Protein AF-A0A9D2NW74-F1 (afdb_monomer_lite)

pLDDT: mean 89.12, std 8.89, range [50.19, 96.62]

Foldseek 3Di:
DPPVVVVVVVVVVVVVVVVVVVCVVLVVQLVVLQVVCCVPQRDLLNVLSVLLSLVLVVPLPPDDDPVRLVVVLVLLLVLLVLLQQLLPDVVSVVVSVVPVVVVLQVPQDDPVCNCRSVSSVCSNVVSNVSDDDPVSSVSSSVSNNVSSVVSSVSSVVD

Structure (mmCIF, N/CA/C/O backbone):
data_AF-A0A9D2NW74-F1
#
_entry.id   AF-A0A9D2NW74-F1
#
loop_
_atom_site.group_PDB
_atom_site.id
_atom_site.type_symbol
_atom_site.label_atom_id
_atom_site.label_alt_id
_atom_site.label_comp_id
_atom_site.label_asym_id
_atom_site.label_entity_id
_atom_site.label_seq_id
_atom_site.pdbx_PDB_ins_code
_atom_site.Cartn_x
_atom_site.Cartn_y
_atom_site.Cartn_z
_atom_site.occupancy
_atom_site.B_iso_or_equiv
_atom_site.auth_seq_id
_atom_site.auth_comp_id
_atom_site.auth_asym_id
_atom_site.auth_atom_id
_atom_site.pdbx_PDB_model_num
ATOM 1 N N . MET A 1 1 ? -7.165 -31.635 44.222 1.00 50.19 1 MET A N 1
ATOM 2 C CA . MET A 1 1 ? -6.310 -30.694 43.453 1.00 50.19 1 MET A CA 1
ATOM 3 C C . MET A 1 1 ? -6.427 -30.870 41.921 1.00 50.19 1 MET A C 1
ATOM 5 O O . MET A 1 1 ? -5.434 -30.763 41.221 1.00 50.19 1 MET A O 1
ATOM 9 N N . LYS A 1 2 ? -7.629 -31.092 41.352 1.00 53.38 2 LYS A N 1
ATOM 10 C CA . LYS A 1 2 ? -7.825 -31.347 39.897 1.00 53.38 2 LYS A CA 1
ATOM 11 C C . LYS A 1 2 ? -8.593 -30.229 39.167 1.00 53.38 2 LYS A C 1
ATOM 13 O O . LYS A 1 2 ? -8.961 -30.372 38.009 1.00 53.38 2 LYS A O 1
ATOM 18 N N . GLN A 1 3 ? -8.839 -29.118 39.861 1.00 54.09 3 GLN A N 1
ATOM 19 C CA . GLN A 1 3 ? -9.737 -28.054 39.414 1.00 54.09 3 GLN A CA 1
ATOM 20 C C . GLN A 1 3 ? -9.018 -27.001 38.548 1.00 54.09 3 GLN A C 1
ATOM 22 O O . GLN A 1 3 ? -9.658 -26.395 37.706 1.00 54.09 3 GLN A O 1
ATOM 27 N N . SER A 1 4 ? -7.690 -26.844 38.632 1.00 60.66 4 SER A N 1
ATOM 28 C CA . SER A 1 4 ? -6.958 -25.808 37.873 1.00 60.66 4 SER A CA 1
ATOM 29 C C . SER A 1 4 ? -6.930 -26.025 36.353 1.00 60.66 4 SER A C 1
ATOM 31 O O . SER A 1 4 ? -6.975 -25.059 35.600 1.00 60.66 4 SER A O 1
ATOM 33 N N . SER A 1 5 ? -6.900 -27.277 35.881 1.00 61.66 5 SER A N 1
ATOM 34 C CA . SER A 1 5 ? -6.740 -27.581 34.450 1.00 61.66 5 SER A CA 1
ATOM 35 C C . SER A 1 5 ? -7.980 -27.243 33.614 1.00 61.66 5 SER A C 1
ATOM 37 O O . SER A 1 5 ? -7.835 -26.810 32.473 1.00 61.66 5 SER A O 1
ATOM 39 N N . PHE A 1 6 ? -9.185 -27.404 34.171 1.00 62.47 6 PHE A N 1
ATOM 40 C CA . PHE A 1 6 ? -10.433 -27.133 33.450 1.00 62.47 6 PHE A CA 1
ATOM 41 C C . PHE A 1 6 ? -10.713 -25.627 33.343 1.00 62.47 6 PHE A C 1
ATOM 43 O O . PHE A 1 6 ? -11.080 -25.150 32.274 1.00 62.47 6 PHE A O 1
ATOM 50 N N . TYR A 1 7 ? -10.441 -24.864 34.410 1.00 68.19 7 TYR A N 1
ATOM 51 C CA . TYR A 1 7 ? -10.513 -23.398 34.376 1.00 68.19 7 TYR A CA 1
ATOM 52 C C . TYR A 1 7 ? -9.479 -22.800 33.417 1.00 68.19 7 TYR A C 1
ATOM 54 O O . TYR A 1 7 ? -9.822 -21.933 32.624 1.00 68.19 7 TYR A O 1
ATOM 62 N N . GLN A 1 8 ? -8.247 -23.316 33.407 1.00 71.62 8 GLN A N 1
ATOM 63 C CA . GLN A 1 8 ? -7.211 -22.866 32.473 1.00 71.62 8 GLN A CA 1
ATOM 64 C C . GLN A 1 8 ? -7.555 -23.183 31.007 1.00 71.62 8 GLN A C 1
ATOM 66 O O . GLN A 1 8 ? -7.207 -22.418 30.111 1.00 71.62 8 GLN A O 1
ATOM 71 N N . PHE A 1 9 ? -8.244 -24.299 30.744 1.00 71.12 9 PHE A N 1
ATOM 72 C CA . PHE A 1 9 ? -8.727 -24.628 29.402 1.00 71.12 9 PHE A CA 1
ATOM 73 C C . PHE A 1 9 ? -9.884 -23.719 28.967 1.00 71.12 9 PHE A C 1
ATOM 75 O O . PHE A 1 9 ? -9.888 -23.249 27.831 1.00 71.12 9 PHE A O 1
ATOM 82 N N . TYR A 1 10 ? -10.831 -23.440 29.866 1.00 75.06 10 TYR A N 1
ATOM 83 C CA . TYR A 1 10 ? -11.958 -22.543 29.606 1.00 75.06 10 TYR A CA 1
ATOM 84 C C . TYR A 1 10 ? -11.493 -21.106 29.325 1.00 75.06 10 TYR A C 1
ATOM 86 O O . TYR A 1 10 ? -11.863 -20.536 28.303 1.00 75.06 10 TYR A O 1
ATOM 94 N N . ASP A 1 11 ? -10.605 -20.569 30.163 1.00 79.50 11 ASP A N 1
ATOM 95 C CA . ASP A 1 11 ? -10.043 -19.219 30.018 1.00 79.50 11 ASP A CA 1
ATOM 96 C C . ASP A 1 11 ? -9.252 -19.079 28.702 1.00 79.50 11 ASP A C 1
ATOM 98 O O . ASP A 1 11 ? -9.389 -18.113 27.951 1.00 79.50 11 ASP A O 1
ATOM 102 N N . ARG A 1 12 ? -8.509 -20.130 28.326 1.00 79.62 12 ARG A N 1
ATOM 103 C CA . ARG A 1 12 ? -7.819 -20.199 27.031 1.00 79.62 12 ARG A CA 1
ATOM 104 C C . ARG A 1 12 ? -8.790 -20.245 25.850 1.00 79.62 12 ARG A C 1
ATOM 106 O O . ARG A 1 12 ? -8.530 -19.610 24.831 1.00 79.62 12 ARG A O 1
ATOM 113 N N . ALA A 1 13 ? -9.878 -21.005 25.954 1.00 79.88 13 ALA A N 1
ATOM 114 C CA . ALA A 1 13 ? -10.885 -21.095 24.900 1.00 79.88 13 ALA A CA 1
ATOM 115 C C . ALA A 1 13 ? -11.628 -19.762 24.710 1.00 79.88 13 ALA A C 1
ATOM 117 O O . ALA A 1 13 ? -11.897 -19.362 23.575 1.00 79.88 13 ALA A O 1
ATOM 118 N N . GLU A 1 14 ? -11.913 -19.050 25.799 1.00 81.38 14 GLU A N 1
ATOM 119 C CA . GLU A 1 14 ? -12.562 -17.741 25.770 1.00 81.38 14 GLU A CA 1
ATOM 120 C C . GLU A 1 14 ? -11.644 -16.652 25.184 1.00 81.38 14 GLU A C 1
ATOM 122 O O . GLU A 1 14 ? -12.087 -15.890 24.321 1.00 81.38 14 GLU A O 1
ATOM 127 N N . ASP A 1 15 ? -10.349 -16.651 25.525 1.00 87.06 15 ASP A N 1
ATOM 128 C CA . ASP A 1 15 ? -9.338 -15.775 24.909 1.00 87.06 15 ASP A CA 1
ATOM 129 C C . ASP A 1 15 ? -9.189 -16.041 23.396 1.00 87.06 15 ASP A C 1
ATOM 131 O O . ASP A 1 15 ? -9.173 -15.113 22.582 1.00 87.06 15 ASP A O 1
ATOM 135 N N . ILE A 1 16 ? -9.175 -17.315 22.978 1.00 86.19 16 ILE A N 1
ATOM 136 C CA . ILE A 1 16 ? -9.159 -17.686 21.552 1.00 86.19 16 ILE A CA 1
ATOM 137 C C . ILE A 1 16 ? -10.421 -17.180 20.842 1.00 86.19 16 ILE A C 1
ATOM 139 O O . ILE A 1 16 ? -10.318 -16.595 19.760 1.00 86.19 16 ILE A O 1
ATOM 143 N N . ARG A 1 17 ? -11.605 -17.362 21.441 1.00 85.44 17 ARG A N 1
ATOM 144 C CA . ARG A 1 17 ? -12.875 -16.883 20.874 1.00 85.44 17 ARG A CA 1
ATOM 145 C C . ARG A 1 17 ? -12.858 -15.365 20.704 1.00 85.44 17 ARG A C 1
ATOM 147 O O . ARG A 1 17 ? -13.226 -14.870 19.640 1.00 85.44 17 ARG A O 1
ATOM 154 N N . HIS A 1 18 ? -12.401 -14.627 21.714 1.00 85.06 18 HIS A N 1
ATOM 155 C CA . HIS A 1 18 ? -12.302 -13.170 21.648 1.00 85.06 18 HIS A CA 1
ATOM 156 C C . HIS A 1 18 ? -11.331 -12.702 20.565 1.00 85.06 18 HIS A C 1
ATOM 158 O O . HIS A 1 18 ? -11.681 -11.827 19.770 1.00 85.06 18 HIS A O 1
ATOM 164 N N . LYS A 1 19 ? -10.148 -13.319 20.472 1.00 85.31 19 LYS A N 1
ATOM 165 C CA . LYS A 1 19 ? -9.177 -13.029 19.408 1.00 85.31 19 LYS A CA 1
ATOM 166 C C . LYS A 1 19 ? -9.767 -13.286 18.027 1.00 85.31 19 LYS A C 1
ATOM 168 O O . LYS A 1 19 ? -9.662 -12.419 17.161 1.00 85.31 19 LYS A O 1
ATOM 173 N N . PHE A 1 20 ? -10.449 -14.414 17.842 1.00 86.75 20 PHE A N 1
ATOM 174 C CA . PHE A 1 20 ? -11.089 -14.759 16.576 1.00 86.75 20 PHE A CA 1
ATOM 175 C C . PHE A 1 20 ? -12.170 -13.745 16.183 1.00 86.75 20 PHE A C 1
ATOM 177 O O . PHE A 1 20 ? -12.110 -13.183 15.092 1.00 86.75 20 PHE A O 1
ATOM 184 N N . ILE A 1 21 ? -13.098 -13.430 17.094 1.00 86.62 21 ILE A N 1
ATOM 185 C CA . ILE A 1 21 ? -14.161 -12.443 16.846 1.00 86.62 21 ILE A CA 1
ATOM 186 C C . ILE A 1 21 ? -13.563 -11.068 16.530 1.00 86.62 21 ILE A C 1
ATOM 188 O O . ILE A 1 21 ? -14.020 -10.387 15.616 1.00 86.62 21 ILE A O 1
ATOM 192 N N . SER A 1 22 ? -12.496 -10.673 17.229 1.00 85.12 22 SER A N 1
ATOM 193 C CA . SER A 1 22 ? -11.826 -9.391 16.988 1.00 85.12 22 SER A CA 1
ATOM 194 C C . SER A 1 22 ? -11.110 -9.309 15.633 1.00 85.12 22 SER A C 1
ATOM 196 O O . SER A 1 22 ? -10.885 -8.206 15.132 1.00 85.12 22 SER A O 1
ATOM 198 N N . ALA A 1 23 ? -10.759 -10.455 15.042 1.00 88.25 23 ALA A N 1
ATOM 199 C CA . ALA A 1 23 ? -10.106 -10.556 13.741 1.00 88.25 23 ALA A CA 1
ATOM 200 C C . ALA A 1 23 ? -11.103 -10.701 12.578 1.00 88.25 23 ALA A C 1
ATOM 202 O O . ALA A 1 23 ? -10.718 -10.470 11.432 1.00 88.25 23 ALA A O 1
ATOM 203 N N . LEU A 1 24 ? -12.375 -11.030 12.851 1.00 89.94 24 LEU A N 1
ATOM 204 C CA . LEU A 1 24 ? -13.403 -11.242 11.824 1.00 89.94 24 LEU A CA 1
ATOM 205 C C . LEU A 1 24 ? -13.497 -10.115 10.784 1.00 89.94 24 LEU A C 1
ATOM 207 O O . LEU A 1 24 ? -13.512 -10.450 9.601 1.00 89.94 24 LEU A O 1
ATOM 211 N N . PRO A 1 25 ? -13.498 -8.812 11.144 1.00 90.94 25 PRO A N 1
ATOM 212 C CA . PRO A 1 25 ? -13.585 -7.746 10.143 1.00 90.94 25 PRO A CA 1
ATOM 213 C C . PRO A 1 25 ? -12.437 -7.796 9.129 1.00 90.94 25 PRO A C 1
ATOM 215 O O . PRO A 1 25 ? -12.643 -7.609 7.934 1.00 90.94 25 PRO A O 1
ATOM 218 N N . VAL A 1 26 ? -11.227 -8.109 9.600 1.00 92.94 26 VAL A N 1
ATOM 219 C CA . VAL A 1 26 ? -10.025 -8.210 8.763 1.00 92.94 26 VAL A CA 1
ATOM 220 C C . VAL A 1 26 ? -10.081 -9.461 7.887 1.00 92.94 26 VAL A C 1
ATOM 222 O O . VAL A 1 26 ? -9.730 -9.393 6.714 1.00 92.94 26 VAL A O 1
ATOM 225 N N . ILE A 1 27 ? -10.564 -10.588 8.425 1.00 93.12 27 ILE A N 1
ATOM 226 C CA . ILE A 1 27 ? -10.737 -11.840 7.670 1.00 93.12 27 ILE A CA 1
ATOM 227 C C . ILE A 1 27 ? -11.760 -11.652 6.545 1.00 93.12 27 ILE A C 1
ATOM 229 O O . ILE A 1 27 ? -11.498 -12.033 5.407 1.00 93.12 27 ILE A O 1
ATOM 233 N N . VAL A 1 28 ? -12.911 -11.045 6.845 1.00 94.31 28 VAL A N 1
ATOM 234 C CA . VAL A 1 28 ? -13.961 -10.778 5.852 1.00 94.31 28 VAL A CA 1
ATOM 235 C C . VAL A 1 28 ? -13.448 -9.826 4.774 1.00 94.31 28 VAL A C 1
ATOM 237 O O . VAL A 1 28 ? -13.611 -10.115 3.590 1.00 94.31 28 VAL A O 1
ATOM 240 N N . PHE A 1 29 ? -12.770 -8.742 5.167 1.00 94.81 29 PHE A N 1
ATOM 241 C CA . PHE A 1 29 ? -12.139 -7.816 4.226 1.00 94.81 29 PHE A CA 1
ATOM 242 C C . PHE A 1 29 ? -11.142 -8.536 3.308 1.00 94.81 29 PHE A C 1
ATOM 244 O O . PHE A 1 29 ? -11.221 -8.396 2.088 1.00 94.81 29 PHE A O 1
ATOM 251 N N . PHE A 1 30 ? -10.250 -9.354 3.879 1.00 95.88 30 PHE A N 1
ATOM 252 C CA . PHE A 1 30 ? -9.275 -10.136 3.121 1.00 95.88 30 PHE A CA 1
ATOM 253 C C . PHE A 1 30 ? -9.952 -11.055 2.107 1.00 95.88 30 PHE A C 1
ATOM 255 O O . PHE A 1 30 ? -9.593 -11.023 0.937 1.00 95.88 30 PHE A O 1
ATOM 262 N N . LEU A 1 31 ? -10.940 -11.852 2.528 1.00 96.31 31 LEU A N 1
ATOM 263 C CA . LEU A 1 31 ? -11.616 -12.810 1.650 1.00 96.31 31 LEU A CA 1
ATOM 264 C C . LEU A 1 31 ? -12.335 -12.109 0.492 1.00 96.31 31 LEU A C 1
ATOM 266 O O . LEU A 1 31 ? -12.174 -12.515 -0.657 1.00 96.31 31 LEU A O 1
ATOM 270 N N . LEU A 1 32 ? -13.079 -11.036 0.775 1.00 95.56 32 LEU A N 1
ATOM 271 C CA . LEU A 1 32 ? -13.763 -10.253 -0.257 1.00 95.56 32 LEU A CA 1
ATOM 272 C C . LEU A 1 32 ? -12.772 -9.680 -1.272 1.00 95.56 32 LEU A C 1
ATOM 274 O O . LEU A 1 32 ? -12.964 -9.831 -2.480 1.00 95.56 32 LEU A O 1
ATOM 278 N N . MET A 1 33 ? -11.688 -9.072 -0.791 1.00 95.25 33 MET A N 1
ATOM 279 C CA . MET A 1 33 ? -10.645 -8.514 -1.647 1.00 95.25 33 MET A CA 1
ATOM 280 C C . MET A 1 33 ? -9.912 -9.590 -2.448 1.00 95.25 33 MET A C 1
ATOM 282 O O . MET A 1 33 ? -9.657 -9.399 -3.634 1.00 95.25 33 MET A O 1
ATOM 286 N N . PHE A 1 34 ? -9.615 -10.731 -1.832 1.00 96.25 34 PHE A N 1
ATOM 287 C CA . PHE A 1 34 ? -8.903 -11.846 -2.448 1.00 96.25 34 PHE A CA 1
ATOM 288 C C . PHE A 1 34 ? -9.656 -12.396 -3.657 1.00 96.25 34 PHE A C 1
ATOM 290 O O . PHE A 1 34 ? -9.100 -12.459 -4.754 1.00 96.25 34 PHE A O 1
ATOM 297 N N . TYR A 1 35 ? -10.939 -12.724 -3.485 1.00 96.00 35 TYR A N 1
ATOM 298 C CA . TYR A 1 35 ? -11.760 -13.224 -4.587 1.00 96.00 35 TYR A CA 1
ATOM 299 C C . TYR A 1 35 ? -12.010 -12.152 -5.652 1.00 96.00 35 TYR A C 1
ATOM 301 O O . TYR A 1 35 ? -11.958 -12.463 -6.840 1.00 96.00 35 TYR A O 1
ATOM 309 N N . SER A 1 36 ? -12.206 -10.892 -5.247 1.00 95.69 36 SER A N 1
ATOM 310 C CA . SER A 1 36 ? -12.395 -9.783 -6.191 1.00 95.69 36 SER A CA 1
ATOM 311 C C . SER A 1 36 ? -11.162 -9.570 -7.070 1.00 95.69 36 SER A C 1
ATOM 313 O O . SER A 1 36 ? -11.290 -9.444 -8.284 1.00 95.69 36 SER A O 1
ATOM 315 N N . VAL A 1 37 ? -9.958 -9.578 -6.489 1.00 96.19 37 VAL A N 1
ATOM 316 C CA . VAL A 1 37 ? -8.720 -9.355 -7.249 1.00 96.19 37 VAL A CA 1
ATOM 317 C C . VAL A 1 37 ? -8.408 -10.521 -8.178 1.00 96.19 37 VAL A C 1
ATOM 319 O O . VAL A 1 37 ? -8.030 -10.291 -9.325 1.00 96.19 37 VAL A O 1
ATOM 322 N N . ILE A 1 38 ? -8.623 -11.764 -7.736 1.00 95.44 38 ILE A N 1
ATOM 323 C CA . ILE A 1 38 ? -8.461 -12.934 -8.610 1.00 95.44 38 ILE A CA 1
ATOM 324 C C . ILE A 1 38 ? -9.410 -12.853 -9.806 1.00 95.44 38 ILE A C 1
ATOM 326 O O . ILE A 1 38 ? -8.989 -13.133 -10.924 1.00 95.44 38 ILE A O 1
ATOM 330 N N . PHE A 1 39 ? -10.665 -12.464 -9.576 1.00 95.62 39 PHE A N 1
ATOM 331 C CA . PHE A 1 39 ? -11.674 -12.380 -10.626 1.00 95.62 39 PHE A CA 1
ATOM 332 C C . PHE A 1 39 ? -11.415 -11.236 -11.619 1.00 95.62 39 PHE A C 1
ATOM 334 O O . PHE A 1 39 ? -11.602 -11.425 -12.8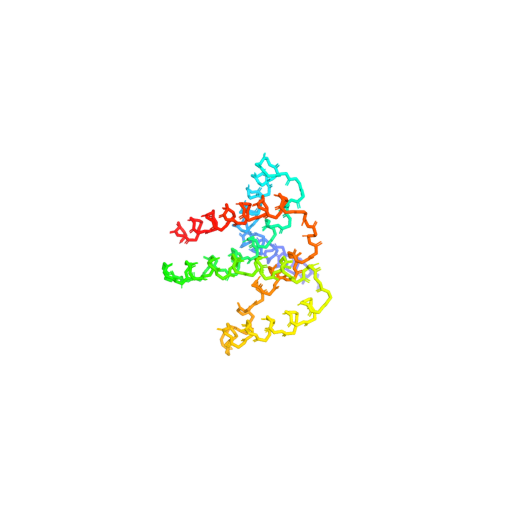17 1.00 95.62 39 PHE A O 1
ATOM 341 N N . LEU A 1 40 ? -10.983 -10.064 -11.138 1.00 95.44 40 LEU A N 1
ATOM 342 C CA . LEU A 1 40 ? -10.825 -8.860 -11.963 1.00 95.44 40 LEU A CA 1
ATOM 343 C C . LEU A 1 40 ? -9.439 -8.728 -12.614 1.00 95.44 40 LEU A C 1
ATOM 345 O O . LEU A 1 40 ? -9.349 -8.297 -13.759 1.00 95.44 40 LEU A O 1
ATOM 349 N N . PHE A 1 41 ? -8.368 -9.077 -11.896 1.00 94.56 41 PHE A N 1
ATOM 350 C CA . PHE A 1 41 ? -6.981 -8.806 -12.309 1.00 94.56 41 PHE A CA 1
ATOM 351 C C . PHE A 1 41 ? -6.148 -10.084 -12.490 1.00 94.56 41 PHE A C 1
ATOM 353 O O . PHE A 1 41 ? -5.182 -10.100 -13.252 1.00 94.56 41 PHE A O 1
ATOM 360 N N . GLY A 1 42 ? -6.509 -11.167 -11.799 1.00 92.75 42 GLY A N 1
ATOM 361 C CA . GLY A 1 42 ? -5.832 -12.460 -11.873 1.00 92.75 42 GLY A CA 1
ATOM 362 C C . GLY A 1 42 ? -4.964 -12.784 -10.654 1.00 92.75 42 GLY A C 1
ATOM 363 O O . GLY A 1 42 ? -4.703 -11.960 -9.776 1.00 92.75 42 GLY A O 1
ATOM 364 N N . THR A 1 43 ? -4.503 -14.033 -10.594 1.00 92.38 43 THR A N 1
ATOM 365 C CA . THR A 1 43 ? -3.811 -14.604 -9.423 1.00 92.38 43 THR A CA 1
ATOM 366 C C . THR A 1 43 ? -2.444 -13.980 -9.150 1.00 92.38 43 THR A C 1
ATOM 368 O O . THR A 1 43 ? -2.005 -13.925 -8.003 1.00 92.38 43 THR A O 1
ATOM 371 N N . GLN A 1 44 ? -1.787 -13.454 -10.181 1.00 91.00 44 GLN A N 1
ATOM 372 C CA . GLN A 1 44 ? -0.482 -12.804 -10.074 1.00 91.00 44 GLN A CA 1
ATOM 373 C C . GLN A 1 44 ? -0.500 -11.531 -9.207 1.00 91.00 44 GLN A C 1
ATOM 375 O O . GLN A 1 44 ? 0.531 -11.166 -8.653 1.00 91.00 44 GLN A O 1
ATOM 380 N N . TYR A 1 45 ? -1.665 -10.900 -9.004 1.00 92.88 45 TYR A N 1
ATOM 381 C CA . TYR A 1 45 ? -1.810 -9.669 -8.208 1.00 92.88 45 TYR A CA 1
ATOM 382 C C . TYR A 1 45 ? -2.285 -9.893 -6.771 1.00 92.88 45 TYR A C 1
ATOM 384 O O . TYR A 1 45 ? -2.492 -8.941 -6.023 1.00 92.88 45 TYR A O 1
ATOM 392 N N . VAL A 1 46 ? -2.418 -11.147 -6.341 1.00 93.06 46 VAL A N 1
ATOM 393 C CA . VAL A 1 46 ? -2.941 -11.505 -5.014 1.00 93.06 46 VAL A CA 1
ATOM 394 C C . VAL A 1 46 ? -2.126 -10.906 -3.863 1.00 93.06 46 VAL A C 1
ATOM 396 O O . VAL A 1 46 ? -2.682 -10.591 -2.815 1.00 93.06 46 VAL A O 1
ATOM 399 N N . MET A 1 47 ? -0.824 -10.677 -4.039 1.00 93.69 47 MET A N 1
ATOM 400 C CA . MET A 1 47 ? 0.002 -10.048 -3.002 1.00 93.69 47 MET A CA 1
ATOM 401 C C . MET A 1 47 ? -0.483 -8.633 -2.635 1.00 93.69 47 MET A C 1
ATOM 403 O O . MET A 1 47 ? -0.394 -8.241 -1.471 1.00 93.69 47 MET A O 1
ATOM 407 N N . VAL A 1 48 ? -1.070 -7.901 -3.589 1.00 94.38 48 VAL A N 1
ATOM 408 C CA . VAL A 1 48 ? -1.667 -6.573 -3.369 1.00 94.38 48 VAL A CA 1
ATOM 409 C C . VAL A 1 48 ? -2.784 -6.642 -2.320 1.00 94.38 48 VAL A C 1
ATOM 411 O O . VAL A 1 48 ? -2.902 -5.757 -1.472 1.00 94.38 48 VAL A O 1
ATOM 414 N N . VAL A 1 49 ? -3.548 -7.739 -2.295 1.00 95.06 49 VAL A N 1
ATOM 415 C CA . VAL A 1 49 ? -4.625 -7.971 -1.320 1.00 95.06 49 VAL A CA 1
ATOM 416 C C . VAL A 1 49 ? -4.079 -8.069 0.099 1.00 95.06 49 VAL A C 1
ATOM 418 O O . VAL A 1 49 ? -4.634 -7.460 1.015 1.00 95.06 49 VAL A O 1
ATOM 421 N N . SER A 1 50 ? -2.982 -8.802 0.298 1.00 94.19 50 SER A N 1
ATOM 422 C CA . SER A 1 50 ? -2.342 -8.936 1.611 1.00 94.19 50 SER A CA 1
ATOM 423 C C . SER A 1 50 ? -1.861 -7.583 2.137 1.00 94.19 50 SER A C 1
ATOM 425 O O . SER A 1 50 ? -2.042 -7.274 3.315 1.00 94.19 50 SER A O 1
ATOM 427 N N . LEU A 1 51 ? -1.313 -6.743 1.256 1.00 94.44 51 LEU A N 1
ATOM 428 C CA . LEU A 1 51 ? -0.849 -5.396 1.594 1.00 94.44 51 LEU A CA 1
ATOM 429 C C . LEU A 1 51 ? -2.006 -4.454 1.938 1.00 94.44 51 LEU A C 1
ATOM 431 O O . LEU A 1 51 ? -1.962 -3.763 2.957 1.00 94.44 51 LEU A O 1
ATOM 435 N N . ALA A 1 52 ? -3.076 -4.478 1.144 1.00 93.56 52 ALA A N 1
ATOM 436 C CA . ALA A 1 52 ? -4.287 -3.712 1.415 1.00 93.56 52 ALA A CA 1
ATOM 437 C C . ALA A 1 52 ? -4.972 -4.154 2.717 1.00 93.56 52 ALA A C 1
ATOM 439 O O . ALA A 1 52 ? -5.446 -3.324 3.489 1.00 93.56 52 ALA A O 1
ATOM 440 N N . THR A 1 53 ? -4.975 -5.455 3.002 1.00 93.88 53 THR A N 1
ATOM 441 C CA . THR A 1 53 ? -5.526 -6.017 4.243 1.00 93.88 53 THR A CA 1
ATOM 442 C C . THR A 1 53 ? -4.709 -5.596 5.454 1.00 93.88 53 THR A C 1
ATOM 444 O O . THR A 1 53 ? -5.280 -5.231 6.476 1.00 93.88 53 THR A O 1
ATOM 447 N N . LEU A 1 54 ? -3.380 -5.590 5.346 1.00 92.69 54 LEU A N 1
ATOM 448 C CA . LEU A 1 54 ? -2.504 -5.077 6.394 1.00 92.69 54 LEU A CA 1
ATOM 449 C C . LEU A 1 54 ? -2.764 -3.581 6.645 1.00 92.69 54 LEU A C 1
ATOM 451 O O . LEU A 1 54 ? -2.854 -3.148 7.796 1.00 92.69 54 LEU A O 1
ATOM 455 N N . LEU A 1 55 ? -2.936 -2.796 5.576 1.00 92.12 55 LEU A N 1
ATOM 456 C CA . LEU A 1 55 ? -3.294 -1.381 5.674 1.00 92.12 55 LEU A CA 1
ATOM 457 C C . LEU A 1 55 ? -4.651 -1.201 6.367 1.00 92.12 55 LEU A C 1
ATOM 459 O O . LEU A 1 55 ? -4.766 -0.369 7.268 1.00 92.12 55 LEU A O 1
ATOM 463 N N . PHE A 1 56 ? -5.647 -2.014 6.010 1.00 92.00 56 PHE A N 1
ATOM 464 C CA . PHE A 1 56 ? -6.941 -2.045 6.681 1.00 92.00 56 PHE A CA 1
ATOM 465 C C . PHE A 1 56 ? -6.790 -2.394 8.161 1.00 92.00 56 PHE A C 1
ATOM 467 O O . PHE A 1 56 ? -7.181 -1.598 9.007 1.00 92.00 56 PHE A O 1
ATOM 474 N N . GLN A 1 57 ? -6.134 -3.507 8.494 1.00 91.25 57 GLN A N 1
ATOM 475 C CA . GLN A 1 57 ? -5.928 -3.992 9.862 1.00 91.25 57 GLN A CA 1
ATOM 476 C C . GLN A 1 57 ? -5.312 -2.933 10.787 1.00 91.25 57 GLN A C 1
ATOM 478 O O . GLN A 1 57 ? -5.708 -2.825 11.948 1.00 91.25 57 GLN A O 1
ATOM 483 N N . VAL A 1 58 ? -4.353 -2.151 10.287 1.00 87.94 58 VAL A N 1
ATOM 484 C CA . VAL A 1 58 ? -3.655 -1.131 11.082 1.00 87.94 58 VAL A CA 1
ATOM 485 C C . VAL A 1 58 ? -4.477 0.154 11.247 1.00 87.94 58 VAL A C 1
ATOM 487 O O . VAL A 1 58 ? -4.243 0.891 12.210 1.00 87.94 58 VAL A O 1
ATOM 490 N N . ASN A 1 59 ? -5.421 0.443 10.344 1.00 87.31 59 ASN A N 1
ATOM 491 C CA . ASN A 1 59 ? -6.111 1.738 10.289 1.00 87.31 59 ASN A CA 1
ATOM 492 C C . ASN A 1 59 ? -7.628 1.675 10.545 1.00 87.31 59 ASN A C 1
ATOM 494 O O . ASN A 1 59 ? -8.194 2.697 10.906 1.00 87.31 59 ASN A O 1
ATOM 498 N N . TYR A 1 60 ? -8.294 0.516 10.460 1.00 84.50 60 TYR A N 1
ATOM 499 C CA . TYR A 1 60 ? -9.763 0.442 10.576 1.00 84.50 60 TYR A CA 1
ATOM 500 C C . TYR A 1 60 ? -10.311 0.852 11.951 1.00 84.50 60 TYR A C 1
ATOM 502 O O . TYR A 1 60 ? -11.421 1.357 12.045 1.00 84.50 60 TYR A O 1
ATOM 510 N N . LYS A 1 61 ? -9.534 0.663 13.026 1.00 83.06 61 LYS A N 1
ATOM 511 C CA . LYS A 1 61 ? -9.899 1.099 14.390 1.00 83.06 61 LYS A CA 1
ATOM 512 C C . LYS A 1 61 ? -9.479 2.533 14.708 1.00 83.06 61 LYS A C 1
ATOM 514 O O . LYS A 1 61 ? -9.765 3.023 15.797 1.00 83.06 61 LYS A O 1
ATOM 519 N N . LYS A 1 62 ? -8.729 3.180 13.817 1.00 82.75 62 LYS A N 1
ATOM 520 C CA . LYS A 1 62 ? -8.203 4.524 14.043 1.00 82.75 62 LYS A CA 1
ATOM 521 C C . LYS A 1 62 ? -9.174 5.539 13.461 1.00 82.75 62 LYS A C 1
ATOM 523 O O . LYS A 1 62 ? -9.614 5.401 12.326 1.00 82.75 62 LYS A O 1
ATOM 528 N N . GLN A 1 63 ? -9.456 6.593 14.220 1.00 75.06 63 GLN A N 1
ATOM 529 C CA . GLN A 1 63 ? -10.192 7.734 13.688 1.00 75.06 63 GLN A CA 1
ATOM 530 C C . GLN A 1 63 ? -9.268 8.523 12.763 1.00 75.06 63 GLN A C 1
ATOM 532 O O . GLN A 1 63 ? -8.320 9.170 13.212 1.00 75.06 63 GLN A O 1
ATOM 537 N N . HIS A 1 64 ? -9.529 8.443 11.464 1.00 78.81 64 HIS A N 1
ATOM 538 C CA . HIS A 1 64 ? -8.813 9.214 10.461 1.00 78.81 64 HIS A CA 1
ATOM 539 C C . HIS A 1 64 ? -9.692 10.340 9.926 1.00 78.81 64 HIS A C 1
ATOM 541 O O . HIS A 1 64 ? -10.860 10.147 9.606 1.00 78.81 64 HIS A O 1
ATOM 547 N N . SER A 1 65 ? -9.097 11.521 9.756 1.00 84.06 65 SER A N 1
ATOM 548 C CA . SER A 1 65 ? -9.679 12.553 8.898 1.00 84.06 65 SER A CA 1
ATOM 549 C C . SER A 1 65 ? -9.690 12.072 7.443 1.00 84.06 65 SER A C 1
ATOM 551 O O . SER A 1 65 ? -8.756 11.395 7.005 1.00 84.06 65 SER A O 1
ATOM 553 N N . PHE A 1 66 ? -10.695 12.491 6.673 1.00 83.94 66 PHE A N 1
ATOM 554 C CA . PHE A 1 66 ? -10.794 12.251 5.230 1.00 83.94 66 PHE A CA 1
ATOM 555 C C . PHE A 1 66 ? -9.484 12.574 4.488 1.00 83.94 66 PHE A C 1
ATOM 557 O O . PHE A 1 66 ? -8.994 11.776 3.690 1.00 83.94 66 PHE A O 1
ATOM 564 N N . VAL A 1 67 ? -8.855 13.710 4.818 1.00 87.25 67 VAL A N 1
ATOM 565 C CA . VAL A 1 67 ? -7.581 14.144 4.216 1.00 87.25 67 VAL A CA 1
ATOM 566 C C . VAL A 1 67 ? -6.439 13.191 4.583 1.00 87.25 67 VAL A C 1
ATOM 568 O O . VAL A 1 67 ? -5.582 12.892 3.754 1.00 87.25 67 VAL A O 1
ATOM 571 N N . SER A 1 68 ? -6.439 12.669 5.812 1.00 87.12 68 SER A N 1
ATOM 572 C CA . SER A 1 68 ? -5.434 11.707 6.274 1.00 87.12 68 SER A CA 1
ATOM 573 C C . SER A 1 68 ? -5.544 10.370 5.536 1.00 87.12 68 SER A C 1
ATOM 575 O O . SER A 1 68 ? -4.514 9.812 5.156 1.00 87.12 68 SER A O 1
ATOM 577 N N . LEU A 1 69 ? -6.764 9.884 5.282 1.00 88.75 69 LEU A N 1
ATOM 578 C CA . LEU A 1 69 ? -6.991 8.672 4.487 1.00 88.75 69 LEU A CA 1
ATOM 579 C C . LEU A 1 69 ? -6.523 8.848 3.043 1.00 88.75 69 LEU A C 1
ATOM 581 O O . LEU A 1 69 ? -5.830 7.983 2.509 1.00 88.75 69 LEU A O 1
ATOM 585 N N . LEU A 1 70 ? -6.842 9.988 2.432 1.00 90.69 70 LEU A N 1
ATOM 586 C CA . LEU A 1 70 ? -6.439 10.277 1.059 1.00 90.69 70 LEU A CA 1
ATOM 587 C C . LEU A 1 70 ? -4.910 10.388 0.938 1.00 90.69 70 LEU A C 1
ATOM 589 O O . LEU A 1 70 ? -4.322 9.834 0.011 1.00 90.69 70 LEU A O 1
ATOM 593 N N . ALA A 1 71 ? -4.249 10.995 1.929 1.00 91.31 71 ALA A N 1
ATOM 594 C CA . ALA A 1 71 ? -2.790 11.023 2.017 1.00 91.31 71 ALA A CA 1
ATOM 595 C C . ALA A 1 71 ? -2.178 9.621 2.203 1.00 91.31 71 ALA A C 1
ATOM 597 O O . ALA A 1 71 ? -1.132 9.331 1.625 1.00 91.31 71 ALA A O 1
ATOM 598 N N . LEU A 1 72 ? -2.817 8.732 2.978 1.00 91.62 72 LEU A N 1
ATOM 599 C CA . LEU A 1 72 ? -2.368 7.342 3.126 1.00 91.62 72 LEU A CA 1
ATOM 600 C C . LEU A 1 72 ? -2.459 6.568 1.808 1.00 91.62 72 LEU A C 1
ATOM 602 O O . LEU A 1 72 ? -1.523 5.841 1.479 1.00 91.62 72 LEU A O 1
ATOM 606 N N . ILE A 1 73 ? -3.544 6.744 1.053 1.00 93.19 73 ILE A N 1
ATOM 607 C CA . ILE A 1 73 ? -3.733 6.114 -0.261 1.00 93.19 73 ILE A CA 1
ATOM 608 C C . ILE A 1 73 ? -2.710 6.643 -1.261 1.00 93.19 73 ILE A C 1
ATOM 610 O O . ILE A 1 73 ? -2.018 5.855 -1.900 1.00 93.19 73 ILE A O 1
ATOM 614 N N . ALA A 1 74 ? -2.550 7.966 -1.344 1.00 94.44 74 ALA A N 1
ATOM 615 C CA . ALA A 1 74 ? -1.547 8.585 -2.204 1.00 94.44 74 ALA A CA 1
ATOM 616 C C . ALA A 1 74 ? -0.140 8.055 -1.888 1.00 94.44 74 ALA A C 1
ATOM 618 O O . ALA A 1 74 ? 0.612 7.704 -2.794 1.00 94.44 74 ALA A O 1
ATOM 619 N N . GLN A 1 75 ? 0.189 7.906 -0.602 1.00 94.62 75 GLN A N 1
ATOM 620 C CA . GLN A 1 75 ? 1.454 7.319 -0.178 1.00 94.62 75 GLN A CA 1
ATOM 621 C C . GLN A 1 75 ? 1.607 5.865 -0.649 1.00 94.62 75 GLN A C 1
ATOM 623 O O . GLN A 1 75 ? 2.687 5.504 -1.106 1.00 94.62 75 GLN A O 1
ATOM 628 N N . GLN A 1 76 ? 0.563 5.033 -0.582 1.00 95.25 76 GLN A N 1
ATOM 629 C CA . GLN A 1 76 ? 0.649 3.663 -1.100 1.00 95.25 76 GLN A CA 1
ATOM 630 C C . GLN A 1 76 ? 0.902 3.624 -2.613 1.00 95.25 76 GLN A C 1
ATOM 632 O O . GLN A 1 76 ? 1.727 2.836 -3.069 1.00 95.25 76 GLN A O 1
ATOM 637 N N . MET A 1 77 ? 0.246 4.500 -3.380 1.00 96.06 77 MET A N 1
ATOM 638 C CA . MET A 1 77 ? 0.455 4.597 -4.829 1.00 96.06 77 MET A CA 1
ATOM 639 C C . MET A 1 77 ? 1.880 5.048 -5.168 1.00 96.06 77 MET A C 1
ATOM 641 O O . MET A 1 77 ? 2.511 4.486 -6.060 1.00 96.06 77 MET A O 1
ATOM 645 N N . ILE A 1 78 ? 2.425 6.011 -4.417 1.00 96.12 78 ILE A N 1
ATOM 646 C CA . ILE A 1 78 ? 3.826 6.432 -4.558 1.00 96.12 78 ILE A CA 1
ATOM 647 C C . ILE A 1 78 ? 4.768 5.260 -4.260 1.00 96.12 78 ILE A C 1
ATOM 649 O O . ILE A 1 78 ? 5.706 5.024 -5.015 1.00 96.12 78 ILE A O 1
ATOM 653 N N . LEU A 1 79 ? 4.517 4.500 -3.191 1.00 96.25 79 LEU A N 1
ATOM 654 C CA . LEU A 1 79 ? 5.367 3.367 -2.816 1.00 96.25 79 LEU A CA 1
ATOM 655 C C . LEU A 1 79 ? 5.320 2.230 -3.835 1.00 96.25 79 LEU A C 1
ATOM 657 O O . LEU A 1 79 ? 6.353 1.611 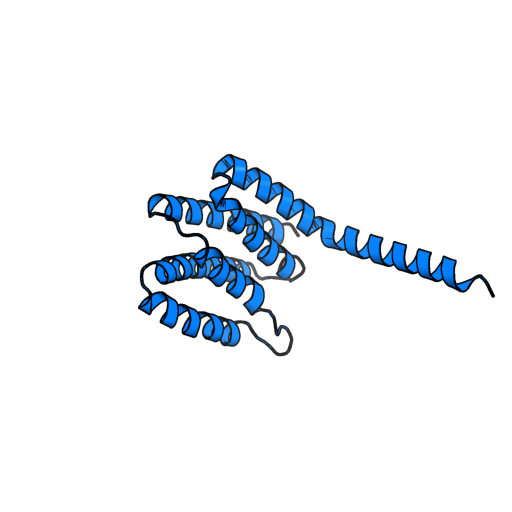-4.062 1.00 96.25 79 LEU A O 1
ATOM 661 N N . LEU A 1 80 ? 4.176 1.989 -4.481 1.00 96.12 80 LEU A N 1
ATOM 662 C CA . LEU A 1 80 ? 4.074 1.067 -5.614 1.00 96.12 80 LEU A CA 1
ATOM 663 C C . LEU A 1 80 ? 4.981 1.506 -6.774 1.00 96.12 80 LEU A C 1
ATOM 665 O O . LEU A 1 80 ? 5.738 0.696 -7.304 1.00 96.12 80 LEU A O 1
ATOM 669 N N . VAL A 1 81 ? 4.939 2.788 -7.151 1.00 95.75 81 VAL A N 1
ATOM 670 C CA . VAL A 1 81 ? 5.789 3.324 -8.227 1.00 95.75 81 VAL A CA 1
ATOM 671 C C . VAL A 1 81 ? 7.268 3.214 -7.852 1.00 95.75 81 VAL A C 1
ATOM 673 O O . VAL A 1 81 ? 8.073 2.737 -8.648 1.00 95.75 81 VAL A O 1
ATOM 676 N N . LEU A 1 82 ? 7.636 3.595 -6.625 1.00 96.00 82 LEU A N 1
ATOM 677 C CA . LEU A 1 82 ? 9.012 3.472 -6.136 1.00 96.00 82 LEU A CA 1
ATOM 678 C C . LEU A 1 82 ? 9.477 2.013 -6.084 1.00 96.00 82 LEU A C 1
ATOM 680 O O . LEU A 1 82 ? 10.623 1.735 -6.427 1.00 96.00 82 LEU A O 1
ATOM 684 N N . ALA A 1 83 ? 8.603 1.085 -5.691 1.00 95.44 83 ALA A N 1
ATOM 685 C CA . ALA A 1 83 ? 8.900 -0.342 -5.707 1.00 95.44 83 ALA A CA 1
ATOM 686 C C . ALA A 1 83 ? 9.206 -0.821 -7.130 1.00 95.44 83 ALA A C 1
ATOM 688 O O . ALA A 1 83 ? 10.213 -1.488 -7.338 1.00 95.44 83 ALA A O 1
ATOM 689 N N . HIS A 1 84 ? 8.414 -0.413 -8.124 1.00 94.12 84 HIS A N 1
ATOM 690 C CA . HIS A 1 84 ? 8.693 -0.760 -9.516 1.00 94.12 84 HIS A CA 1
ATOM 691 C C . HIS A 1 84 ? 10.029 -0.176 -10.001 1.00 94.12 84 HIS A C 1
ATOM 693 O O . HIS A 1 84 ? 10.853 -0.910 -10.541 1.00 94.12 84 HIS A O 1
ATOM 699 N N . ILE A 1 85 ? 10.316 1.104 -9.724 1.00 94.25 85 ILE A N 1
ATOM 700 C CA . ILE A 1 85 ? 11.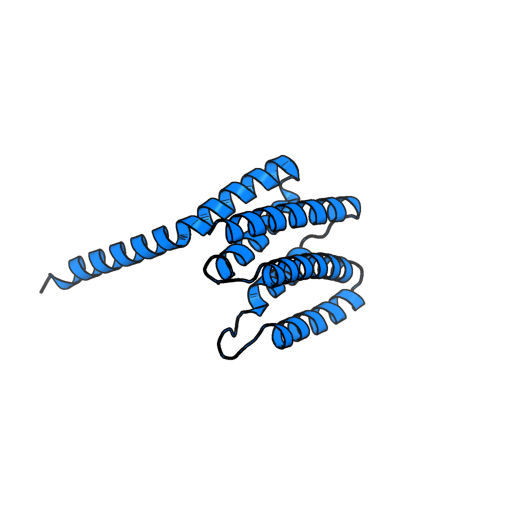602 1.733 -10.087 1.00 94.25 85 ILE A CA 1
ATOM 701 C C . ILE A 1 85 ? 12.790 0.996 -9.447 1.00 94.25 85 ILE A C 1
ATOM 703 O O . ILE A 1 85 ? 13.823 0.812 -10.094 1.00 94.25 85 ILE A O 1
ATOM 707 N N . ALA A 1 86 ? 12.643 0.528 -8.204 1.00 94.38 86 ALA A N 1
ATOM 708 C CA . ALA A 1 86 ? 13.672 -0.250 -7.519 1.00 94.38 86 ALA A CA 1
ATOM 709 C C . ALA A 1 86 ? 13.984 -1.581 -8.229 1.00 94.38 86 ALA A C 1
ATOM 711 O O . ALA A 1 86 ? 15.111 -2.056 -8.127 1.00 94.38 86 ALA A O 1
ATOM 712 N N . THR A 1 87 ? 13.043 -2.150 -8.992 1.00 92.75 87 THR A N 1
ATOM 713 C CA . THR A 1 87 ? 13.266 -3.396 -9.751 1.00 92.75 87 THR A CA 1
ATOM 714 C C . THR A 1 87 ? 13.983 -3.193 -11.091 1.00 92.75 87 THR A C 1
ATOM 716 O O . THR A 1 87 ? 14.493 -4.158 -11.653 1.00 92.75 87 THR A O 1
ATOM 719 N N . LEU A 1 88 ? 14.081 -1.957 -11.603 1.00 91.31 88 LEU A N 1
ATOM 720 C CA . LEU A 1 88 ? 14.629 -1.692 -12.944 1.00 91.31 88 LEU A CA 1
ATOM 721 C C . LEU A 1 88 ? 16.155 -1.856 -13.022 1.00 91.31 88 LEU A C 1
ATOM 723 O O . LEU A 1 88 ? 16.680 -2.412 -13.984 1.00 91.31 88 LEU A O 1
ATOM 727 N N . HIS A 1 89 ? 16.885 -1.357 -12.019 1.00 93.19 89 HIS A N 1
ATOM 728 C CA . HIS A 1 89 ? 18.348 -1.395 -11.987 1.00 93.19 89 HIS A CA 1
ATOM 729 C C . HIS A 1 89 ? 18.879 -1.597 -10.570 1.00 93.19 89 HIS A C 1
ATOM 731 O O . HIS A 1 89 ? 18.350 -1.037 -9.610 1.00 93.19 89 HIS A O 1
ATOM 737 N N . LEU A 1 90 ? 20.012 -2.299 -10.452 1.00 92.00 90 LEU A N 1
ATOM 738 C CA . LEU A 1 90 ? 20.668 -2.566 -9.167 1.00 92.00 90 LEU A CA 1
ATOM 739 C C . LEU A 1 90 ? 20.974 -1.282 -8.379 1.00 92.00 90 LEU A C 1
ATOM 741 O O . LEU A 1 90 ? 20.775 -1.240 -7.169 1.00 92.00 90 LEU A O 1
ATOM 745 N N . ALA A 1 91 ? 21.414 -0.218 -9.057 1.00 94.62 91 ALA A N 1
ATOM 746 C CA . ALA A 1 91 ? 21.683 1.063 -8.407 1.00 94.62 91 ALA A CA 1
ATOM 747 C C . ALA A 1 91 ? 20.417 1.664 -7.769 1.00 94.62 91 ALA A C 1
ATOM 749 O O . ALA A 1 91 ? 20.456 2.086 -6.614 1.00 94.62 91 ALA A O 1
ATOM 750 N N . PHE A 1 92 ? 19.283 1.651 -8.482 1.00 93.25 92 PHE A N 1
ATOM 751 C CA . PHE A 1 92 ? 18.004 2.117 -7.937 1.00 93.25 92 PHE A CA 1
ATOM 752 C C . PHE A 1 92 ? 17.507 1.225 -6.806 1.00 93.25 92 PHE A C 1
ATOM 754 O O . PHE A 1 92 ? 17.039 1.753 -5.801 1.00 93.25 92 PHE A O 1
ATOM 761 N N . CYS A 1 93 ? 17.677 -0.093 -6.922 1.00 93.94 93 CYS A N 1
ATOM 762 C CA . CYS A 1 93 ? 17.375 -1.033 -5.848 1.00 93.94 93 CYS A CA 1
ATOM 763 C C . CYS A 1 93 ? 18.106 -0.650 -4.554 1.00 93.94 93 CYS A C 1
ATOM 765 O O . CYS A 1 93 ? 17.468 -0.477 -3.516 1.00 93.94 93 CYS A O 1
ATOM 767 N N . LEU A 1 94 ? 19.427 -0.443 -4.618 1.00 96.06 94 LEU A N 1
ATOM 768 C CA . LEU A 1 94 ? 20.238 -0.085 -3.452 1.00 96.06 94 LEU A CA 1
ATOM 769 C C . LEU A 1 94 ? 19.848 1.280 -2.873 1.00 96.06 94 LEU A C 1
ATOM 771 O O . LEU A 1 94 ? 19.651 1.401 -1.665 1.00 96.06 94 LEU A O 1
ATOM 775 N N . ILE A 1 95 ? 19.703 2.300 -3.724 1.00 96.62 95 ILE A N 1
ATOM 776 C CA . ILE A 1 95 ? 19.371 3.660 -3.280 1.00 96.62 95 ILE A CA 1
ATOM 777 C C . ILE A 1 95 ? 17.980 3.695 -2.642 1.00 96.62 95 ILE A C 1
ATOM 779 O O . ILE A 1 95 ? 17.821 4.237 -1.551 1.00 96.62 95 ILE A O 1
ATOM 783 N N . LEU A 1 96 ? 16.966 3.111 -3.284 1.00 96.25 96 LEU A N 1
ATOM 784 C CA . LEU A 1 96 ? 15.592 3.170 -2.790 1.00 96.25 96 LEU A CA 1
ATOM 785 C C . LEU A 1 96 ? 15.390 2.304 -1.545 1.00 96.25 96 LEU A C 1
ATOM 787 O O . LEU A 1 96 ? 14.720 2.753 -0.617 1.00 96.25 96 LEU A O 1
ATOM 791 N N . ASN A 1 97 ? 16.013 1.124 -1.459 1.00 95.81 97 ASN A N 1
ATOM 792 C CA . ASN A 1 97 ? 15.969 0.322 -0.232 1.00 95.81 97 ASN A CA 1
ATOM 793 C C . ASN A 1 97 ? 16.750 0.948 0.926 1.00 95.81 97 ASN A C 1
ATOM 795 O O . ASN A 1 97 ? 16.455 0.640 2.077 1.00 95.81 97 ASN A O 1
ATOM 799 N N . LEU A 1 98 ? 17.694 1.853 0.656 1.00 95.19 98 LEU A N 1
ATOM 800 C CA . LEU A 1 98 ? 18.290 2.676 1.700 1.00 95.19 98 LEU A CA 1
ATOM 801 C C . LEU A 1 98 ? 17.344 3.819 2.091 1.00 95.19 98 LEU A C 1
ATOM 803 O O . LEU A 1 98 ? 16.990 3.954 3.253 1.00 95.19 98 LEU A O 1
ATOM 807 N N . VAL A 1 99 ? 16.896 4.630 1.132 1.00 95.81 99 VAL A N 1
ATOM 808 C CA . VAL A 1 99 ? 16.186 5.893 1.398 1.00 95.81 99 VAL A CA 1
ATOM 809 C C . VAL A 1 99 ? 14.756 5.686 1.907 1.00 95.81 99 VAL A C 1
ATOM 811 O O . VAL A 1 99 ? 14.349 6.343 2.867 1.00 95.81 99 VAL A O 1
ATOM 814 N N . VAL A 1 100 ? 13.977 4.798 1.283 1.00 96.12 100 VAL A N 1
ATOM 815 C CA . VAL A 1 100 ? 12.535 4.665 1.557 1.00 96.12 100 VAL A CA 1
ATOM 816 C C . VAL A 1 100 ? 12.249 4.225 2.998 1.00 96.12 100 VAL A C 1
ATOM 818 O O . VAL A 1 100 ? 11.409 4.866 3.636 1.00 96.12 100 VAL A O 1
ATOM 821 N N . PRO A 1 101 ? 12.932 3.214 3.576 1.00 94.38 101 PRO A N 1
ATOM 822 C CA . PRO A 1 101 ? 12.699 2.838 4.968 1.00 94.38 101 PRO A CA 1
ATOM 823 C C . PRO A 1 101 ? 12.971 3.984 5.945 1.00 94.38 101 PRO A C 1
ATOM 825 O O . PRO A 1 101 ? 12.140 4.239 6.815 1.00 94.38 101 PRO A O 1
ATOM 828 N N . PHE A 1 102 ? 14.073 4.726 5.772 1.00 93.75 102 PHE A N 1
ATOM 829 C CA . PHE A 1 102 ? 14.367 5.880 6.627 1.00 93.75 102 PHE A CA 1
ATOM 830 C C . PHE A 1 102 ? 13.313 6.971 6.478 1.00 93.75 102 PHE A C 1
ATOM 832 O O . PHE A 1 102 ? 12.802 7.461 7.484 1.00 93.75 102 PHE A O 1
ATOM 839 N N . TRP A 1 103 ? 12.929 7.314 5.247 1.00 93.62 103 TRP A N 1
ATOM 840 C CA . TRP A 1 103 ? 11.885 8.307 5.008 1.00 93.62 103 TRP A CA 1
ATOM 841 C C . TRP A 1 103 ? 10.573 7.934 5.715 1.00 93.62 103 TRP A C 1
ATOM 843 O O . TRP A 1 103 ? 9.972 8.768 6.403 1.00 93.62 103 TRP A O 1
ATOM 853 N N . LEU A 1 104 ? 10.150 6.672 5.611 1.00 93.38 104 LEU A N 1
ATOM 854 C CA . LEU A 1 104 ? 8.940 6.184 6.265 1.00 93.38 104 LEU A CA 1
ATOM 855 C C . LEU A 1 104 ? 9.054 6.206 7.794 1.00 93.38 104 LEU A C 1
ATOM 857 O O . LEU A 1 104 ? 8.115 6.650 8.459 1.00 93.38 104 LEU A O 1
ATOM 861 N N . ILE A 1 105 ? 10.192 5.779 8.351 1.00 92.25 105 ILE A N 1
ATOM 862 C CA . ILE A 1 105 ? 10.448 5.809 9.798 1.00 92.25 105 ILE A CA 1
ATOM 863 C C . ILE A 1 105 ? 10.351 7.244 10.317 1.00 92.25 105 ILE A C 1
ATOM 865 O O . ILE A 1 105 ? 9.579 7.493 11.240 1.00 92.25 105 ILE A O 1
ATOM 869 N N . PHE A 1 106 ? 11.053 8.198 9.703 1.00 89.75 106 PHE A N 1
ATOM 870 C CA . PHE A 1 106 ? 11.034 9.593 10.150 1.00 89.75 106 PHE A CA 1
ATOM 871 C C . PHE A 1 106 ? 9.662 10.259 9.988 1.00 89.75 106 PHE A C 1
ATOM 873 O O . PHE A 1 106 ? 9.300 11.107 10.798 1.00 89.75 106 PHE A O 1
ATOM 880 N N . SER A 1 107 ? 8.880 9.871 8.977 1.00 87.44 107 SER A N 1
ATOM 881 C CA . SER A 1 107 ? 7.581 10.505 8.706 1.00 87.44 107 SER A CA 1
ATOM 882 C C . SER A 1 107 ? 6.426 9.939 9.535 1.00 87.44 107 SER A C 1
ATOM 884 O O . SER A 1 107 ? 5.441 10.638 9.767 1.00 87.44 107 SER A O 1
ATOM 886 N N . LYS A 1 108 ? 6.476 8.654 9.912 1.00 84.81 108 LYS A N 1
ATOM 887 C CA . LYS A 1 108 ? 5.321 7.942 10.498 1.00 84.81 108 LYS A CA 1
ATOM 888 C C . LYS A 1 108 ? 5.583 7.336 11.871 1.00 84.81 108 LYS A C 1
ATOM 890 O O . LYS A 1 108 ? 4.613 6.977 12.541 1.00 84.81 108 LYS A O 1
ATOM 895 N N . SER A 1 109 ? 6.841 7.185 12.283 1.00 85.56 109 SER A N 1
ATOM 896 C CA . SER A 1 109 ? 7.156 6.721 13.632 1.00 85.56 109 SER A CA 1
ATOM 897 C C . SER A 1 109 ? 6.919 7.843 14.639 1.00 85.56 109 SER A C 1
ATOM 899 O O . SER A 1 109 ? 7.330 8.982 14.440 1.00 85.56 109 SER A O 1
ATOM 901 N N . SER A 1 110 ? 6.254 7.514 15.739 1.00 84.00 110 SER A N 1
ATOM 902 C CA . SER A 1 110 ? 6.080 8.392 16.896 1.00 84.00 110 SER A CA 1
ATOM 903 C C . SER A 1 110 ? 6.213 7.562 18.167 1.00 84.00 110 SER A C 1
ATOM 905 O O . SER A 1 110 ? 5.998 6.349 18.134 1.00 84.00 110 SER A O 1
ATOM 907 N N . GLN A 1 111 ? 6.504 8.199 19.304 1.00 79.19 111 GLN A N 1
ATOM 908 C CA . GLN A 1 111 ? 6.557 7.521 20.605 1.00 79.19 111 GLN A CA 1
ATOM 909 C C . GLN A 1 111 ? 5.261 6.751 20.917 1.00 79.19 111 GLN A C 1
ATOM 911 O O . GLN A 1 111 ? 5.321 5.680 21.512 1.00 79.19 111 GLN A O 1
ATOM 916 N N . PHE A 1 112 ? 4.113 7.247 20.442 1.00 75.94 112 PHE A N 1
ATOM 917 C CA . PHE A 1 112 ? 2.801 6.611 20.616 1.00 75.94 112 PHE A CA 1
ATOM 918 C C . PHE A 1 112 ? 2.439 5.597 19.518 1.00 75.94 112 PHE A C 1
ATOM 920 O O . PHE A 1 112 ? 1.523 4.800 19.692 1.00 75.94 112 PHE A O 1
ATOM 927 N N . ASN A 1 113 ? 3.129 5.621 18.374 1.00 80.38 113 ASN A N 1
ATOM 928 C CA . ASN A 1 113 ? 2.850 4.752 17.230 1.00 80.38 113 ASN A CA 1
ATOM 929 C C . ASN A 1 113 ? 4.160 4.356 16.537 1.00 80.38 113 ASN A C 1
ATOM 931 O O . ASN A 1 113 ? 4.437 4.749 15.402 1.00 80.38 113 ASN A O 1
ATOM 935 N N . GLN A 1 114 ? 4.978 3.581 17.249 1.00 78.12 114 GLN A N 1
ATOM 936 C CA . GLN A 1 114 ? 6.322 3.204 16.806 1.00 78.12 114 GLN A CA 1
ATOM 937 C C . GLN A 1 114 ? 6.311 2.382 15.510 1.00 78.12 114 GLN A C 1
ATOM 939 O O . GLN A 1 114 ? 7.253 2.456 14.736 1.00 78.12 114 GLN A O 1
ATOM 944 N N . LEU A 1 115 ? 5.233 1.639 15.234 1.00 82.50 115 LEU A N 1
ATOM 945 C CA . LEU A 1 115 ? 5.072 0.820 14.024 1.00 82.50 115 LEU A CA 1
ATOM 946 C C . LEU A 1 115 ? 4.168 1.477 12.969 1.00 82.50 115 LEU A C 1
ATOM 948 O O . LEU A 1 115 ? 3.680 0.809 12.060 1.00 82.50 115 LEU A O 1
ATOM 952 N N . GLY A 1 116 ? 3.955 2.795 13.046 1.00 82.44 116 GLY A N 1
ATOM 953 C CA . GLY A 1 116 ? 3.124 3.527 12.084 1.00 82.44 116 GLY A CA 1
ATOM 954 C C . GLY A 1 116 ? 3.601 3.429 10.632 1.00 82.44 116 GLY A C 1
ATOM 955 O O . GLY A 1 116 ? 2.789 3.503 9.713 1.00 82.44 116 GLY A O 1
ATOM 956 N N . TYR A 1 117 ? 4.902 3.222 10.422 1.00 87.94 117 TYR A N 1
ATOM 957 C CA . TYR A 1 117 ? 5.506 3.042 9.101 1.00 87.94 117 TYR A CA 1
ATOM 958 C C . TYR A 1 117 ? 5.405 1.608 8.564 1.00 87.94 117 TYR A C 1
ATOM 960 O O . TYR A 1 117 ? 5.579 1.406 7.363 1.00 87.94 117 TYR A O 1
ATOM 968 N N . PHE A 1 118 ? 5.122 0.620 9.423 1.00 89.56 118 PHE A N 1
ATOM 969 C CA . PHE A 1 118 ? 5.268 -0.803 9.108 1.00 89.56 118 PHE A CA 1
ATOM 970 C C . PHE A 1 118 ? 4.452 -1.207 7.882 1.00 89.56 118 PHE A C 1
ATOM 972 O O . PHE A 1 118 ? 4.996 -1.776 6.944 1.00 89.56 118 PHE A O 1
ATOM 979 N N . SER A 1 119 ? 3.169 -0.841 7.836 1.00 91.06 119 SER A N 1
ATOM 980 C CA . SER A 1 119 ? 2.312 -1.232 6.713 1.00 91.06 119 SER A CA 1
ATOM 981 C C . SER A 1 119 ? 2.780 -0.660 5.375 1.00 91.06 119 SER A C 1
ATOM 983 O O . SER A 1 119 ? 2.779 -1.369 4.377 1.00 91.06 119 SER A O 1
ATOM 985 N N . SER A 1 120 ? 3.246 0.587 5.366 1.00 92.88 120 SER A N 1
ATOM 986 C CA . SER A 1 120 ? 3.774 1.221 4.156 1.00 92.88 120 SER A CA 1
ATOM 987 C C . SER A 1 120 ? 5.118 0.628 3.734 1.00 92.88 120 SER A C 1
ATOM 989 O O . SER A 1 120 ? 5.367 0.439 2.548 1.00 92.88 120 SER A O 1
ATOM 991 N N . LEU A 1 121 ? 5.970 0.288 4.702 1.00 93.94 121 LEU A N 1
ATOM 992 C CA . LEU A 1 121 ? 7.238 -0.377 4.428 1.00 93.94 121 LEU A CA 1
ATOM 993 C C . LEU A 1 121 ? 7.006 -1.747 3.781 1.00 93.94 121 LEU A C 1
ATOM 995 O O . LEU A 1 121 ? 7.627 -2.047 2.767 1.00 93.94 121 LEU A O 1
ATOM 999 N N . MET A 1 122 ? 6.057 -2.529 4.306 1.00 94.69 122 MET A N 1
ATOM 1000 C CA . MET A 1 122 ? 5.683 -3.819 3.720 1.00 94.69 122 MET A CA 1
ATOM 1001 C C . MET A 1 122 ? 5.186 -3.654 2.282 1.00 94.69 122 MET A C 1
ATOM 1003 O O . MET A 1 122 ? 5.604 -4.418 1.419 1.00 94.69 122 MET A O 1
ATOM 1007 N N . THR A 1 123 ? 4.376 -2.630 1.992 1.00 93.88 123 THR A N 1
ATOM 1008 C CA . THR A 1 123 ? 3.950 -2.331 0.616 1.00 93.88 123 THR A CA 1
ATOM 1009 C C . THR A 1 123 ? 5.146 -2.151 -0.313 1.00 93.88 123 THR A C 1
ATOM 1011 O O . THR A 1 123 ? 5.241 -2.829 -1.331 1.00 93.88 123 THR A O 1
ATOM 1014 N N . PHE A 1 124 ? 6.100 -1.298 0.059 1.00 95.94 124 PHE A N 1
ATOM 1015 C CA . PHE A 1 124 ? 7.294 -1.066 -0.751 1.00 95.94 124 PHE A CA 1
ATOM 1016 C C . PHE A 1 124 ? 8.148 -2.327 -0.935 1.00 95.94 124 PHE A C 1
ATOM 1018 O O . PHE A 1 124 ? 8.582 -2.611 -2.048 1.00 95.94 124 PHE A O 1
ATOM 1025 N N . THR A 1 125 ? 8.397 -3.095 0.127 1.00 94.25 125 THR A N 1
ATOM 1026 C CA . THR A 1 125 ? 9.275 -4.272 0.060 1.00 94.25 125 THR A CA 1
ATOM 1027 C C . THR A 1 125 ? 8.644 -5.425 -0.718 1.00 94.25 125 THR A C 1
ATOM 1029 O O . THR A 1 125 ? 9.306 -6.037 -1.548 1.00 94.25 125 THR A O 1
ATOM 1032 N N . PHE A 1 126 ? 7.369 -5.736 -0.480 1.00 94.81 126 PHE A N 1
ATOM 1033 C CA . PHE A 1 126 ? 6.719 -6.880 -1.123 1.00 94.81 126 PHE A CA 1
ATOM 1034 C C . PHE A 1 126 ? 6.420 -6.620 -2.599 1.00 94.81 126 PHE A C 1
ATOM 1036 O O . PHE A 1 126 ? 6.619 -7.511 -3.419 1.00 94.81 126 PHE A O 1
ATOM 1043 N N . LEU A 1 127 ? 6.029 -5.397 -2.970 1.00 93.94 127 LEU A N 1
ATOM 1044 C CA . LEU A 1 127 ? 5.781 -5.074 -4.377 1.00 93.94 127 LEU A CA 1
ATOM 1045 C C . LEU A 1 127 ? 7.055 -5.144 -5.231 1.00 93.94 127 LEU A C 1
ATOM 1047 O O . LEU A 1 127 ? 6.951 -5.467 -6.408 1.00 93.94 127 LEU A O 1
ATOM 1051 N N . GLN A 1 128 ? 8.246 -4.946 -4.654 1.00 94.00 128 GLN A N 1
ATOM 1052 C CA . GLN A 1 128 ? 9.515 -5.187 -5.358 1.00 94.00 128 GLN A CA 1
ATOM 1053 C C . GLN A 1 128 ? 9.739 -6.661 -5.709 1.00 94.00 128 GLN A C 1
ATOM 1055 O O . GLN A 1 128 ? 10.442 -6.970 -6.665 1.00 94.00 128 GLN A O 1
ATOM 1060 N N . LEU A 1 129 ? 9.163 -7.590 -4.942 1.00 90.75 129 LEU A N 1
ATOM 1061 C CA . LEU A 1 129 ? 9.280 -9.020 -5.236 1.00 90.75 129 LEU A CA 1
ATOM 1062 C C . LEU A 1 129 ? 8.426 -9.409 -6.451 1.00 90.75 129 LEU A C 1
ATOM 1064 O O . LEU A 1 129 ? 8.720 -10.400 -7.121 1.00 90.75 129 LEU A O 1
ATOM 1068 N N . MET A 1 130 ? 7.401 -8.613 -6.764 1.00 88.94 130 MET A N 1
ATOM 1069 C CA . MET A 1 130 ? 6.546 -8.786 -7.933 1.00 88.94 130 MET A CA 1
ATOM 1070 C C . MET A 1 130 ? 7.160 -8.129 -9.167 1.00 88.94 130 MET A C 1
ATOM 1072 O O . MET A 1 130 ? 6.786 -7.024 -9.557 1.00 88.94 130 MET A O 1
ATOM 1076 N N . HIS A 1 131 ? 8.081 -8.836 -9.811 1.00 81.25 131 HIS A N 1
ATOM 1077 C CA . HIS A 1 131 ? 8.618 -8.393 -11.092 1.00 81.25 131 HIS A CA 1
ATOM 1078 C C . HIS A 1 131 ? 7.528 -8.516 -12.159 1.00 81.25 131 HIS A C 1
ATOM 1080 O O . HIS A 1 131 ? 6.989 -9.598 -12.387 1.00 81.25 131 HIS A O 1
ATOM 1086 N N . MET A 1 132 ? 7.184 -7.386 -12.769 1.00 84.75 132 MET A N 1
ATOM 1087 C CA . MET A 1 132 ? 6.107 -7.259 -13.744 1.00 84.75 132 MET A CA 1
ATOM 1088 C C . MET A 1 132 ? 6.631 -6.484 -14.950 1.00 84.75 132 MET A C 1
ATOM 1090 O O . MET A 1 132 ? 7.300 -5.461 -14.786 1.00 84.75 132 MET A O 1
ATOM 1094 N N . ASP A 1 133 ? 6.281 -6.940 -16.150 1.00 89.12 133 ASP A N 1
ATOM 1095 C CA . ASP A 1 133 ? 6.455 -6.147 -17.366 1.00 89.12 133 ASP A CA 1
ATOM 1096 C C . ASP A 1 133 ? 5.577 -4.891 -17.317 1.00 89.12 133 ASP A C 1
ATOM 1098 O O . ASP A 1 133 ? 4.679 -4.772 -16.483 1.00 89.12 133 ASP A O 1
ATOM 1102 N N . TRP A 1 134 ? 5.772 -3.961 -18.251 1.00 88.62 134 TRP A N 1
ATOM 1103 C CA . TRP A 1 134 ? 5.081 -2.670 -18.216 1.00 88.62 134 TRP A CA 1
ATOM 1104 C C . TRP A 1 134 ? 3.548 -2.780 -18.200 1.00 88.62 134 TRP A C 1
ATOM 1106 O O . TRP A 1 134 ? 2.889 -2.119 -17.400 1.00 88.62 134 TRP A O 1
ATOM 1116 N N . ASN A 1 135 ? 2.975 -3.689 -18.995 1.00 92.00 135 ASN A N 1
ATOM 1117 C CA . ASN A 1 135 ? 1.537 -3.976 -18.944 1.00 92.00 135 ASN A CA 1
ATOM 1118 C C . ASN A 1 135 ? 1.124 -4.571 -17.591 1.00 92.00 135 ASN A C 1
ATOM 1120 O O . ASN A 1 135 ? 0.099 -4.190 -17.031 1.00 92.00 135 ASN A O 1
ATOM 1124 N N . GLY A 1 136 ? 1.947 -5.467 -17.041 1.00 92.62 136 GLY A N 1
ATOM 1125 C CA . GLY A 1 136 ? 1.697 -6.073 -15.741 1.00 92.62 136 GLY A CA 1
ATOM 1126 C C . GLY A 1 136 ? 1.742 -5.053 -14.603 1.00 92.62 136 GLY A C 1
ATOM 1127 O O . GLY A 1 136 ? 0.933 -5.141 -13.682 1.00 92.62 136 GLY A O 1
ATOM 1128 N N . PHE A 1 137 ? 2.626 -4.058 -14.693 1.00 93.50 137 PHE A N 1
ATOM 1129 C CA . PHE A 1 137 ? 2.707 -2.943 -13.754 1.00 93.50 137 PHE A CA 1
ATOM 1130 C C . PHE A 1 137 ? 1.466 -2.046 -13.817 1.00 93.50 137 PHE A C 1
ATOM 1132 O O . PHE A 1 137 ? 0.941 -1.666 -12.772 1.00 93.50 137 PHE A O 1
ATOM 1139 N N . VAL A 1 138 ? 0.946 -1.746 -15.013 1.00 94.44 138 VAL A N 1
ATOM 1140 C CA . VAL A 1 138 ? -0.307 -0.981 -15.151 1.00 94.44 138 VAL A CA 1
ATOM 1141 C C . VAL A 1 138 ? -1.461 -1.720 -14.471 1.00 94.44 138 VAL A C 1
ATOM 1143 O O . VAL A 1 138 ? -2.162 -1.131 -13.652 1.00 94.44 138 VAL A O 1
ATOM 1146 N N . THR A 1 139 ? -1.600 -3.027 -14.700 1.00 94.81 139 THR A N 1
ATOM 1147 C CA . THR A 1 139 ? -2.621 -3.836 -14.017 1.00 94.81 139 THR A CA 1
ATOM 1148 C C . THR A 1 139 ? -2.379 -3.924 -12.504 1.00 94.81 139 THR A C 1
ATOM 1150 O O . THR A 1 139 ? -3.330 -3.911 -11.727 1.00 94.81 139 THR A O 1
ATOM 1153 N N . GLN A 1 140 ? -1.123 -3.946 -12.047 1.00 95.12 140 GLN A N 1
ATOM 1154 C CA . GLN A 1 140 ? -0.786 -3.871 -10.619 1.00 95.12 140 GLN A CA 1
ATOM 1155 C C . GLN A 1 140 ? -1.219 -2.531 -10.002 1.00 95.12 140 GLN A C 1
ATOM 1157 O O . GLN A 1 140 ? -1.695 -2.500 -8.866 1.00 95.12 140 GLN A O 1
ATOM 1162 N N . LEU A 1 141 ? -1.084 -1.434 -10.750 1.00 95.25 141 LEU A N 1
ATOM 1163 C CA . LEU A 1 141 ? -1.518 -0.095 -10.355 1.00 95.25 141 LEU A CA 1
ATOM 1164 C C . LEU A 1 141 ? -3.038 -0.011 -10.255 1.00 95.25 141 LEU A C 1
ATOM 1166 O O . LEU A 1 141 ? -3.549 0.488 -9.254 1.00 95.25 141 LEU A O 1
ATOM 1170 N N . GLU A 1 142 ? -3.757 -0.562 -11.229 1.00 95.56 142 GLU A N 1
ATOM 1171 C CA . GLU A 1 142 ? -5.217 -0.668 -11.193 1.00 95.56 142 GLU A CA 1
ATOM 1172 C C . GLU A 1 142 ? -5.698 -1.537 -10.026 1.00 95.56 142 GLU A C 1
ATOM 1174 O O . GLU A 1 142 ? -6.590 -1.128 -9.281 1.00 95.56 142 GLU A O 1
ATOM 1179 N N . ALA A 1 143 ? -5.065 -2.693 -9.804 1.00 95.94 143 ALA A N 1
ATOM 1180 C CA . ALA A 1 143 ? -5.379 -3.571 -8.683 1.00 95.94 143 ALA A CA 1
ATOM 1181 C C . ALA A 1 143 ? -5.149 -2.864 -7.340 1.00 95.94 143 ALA A C 1
ATOM 1183 O O . ALA A 1 143 ? -6.003 -2.928 -6.455 1.00 95.94 143 ALA 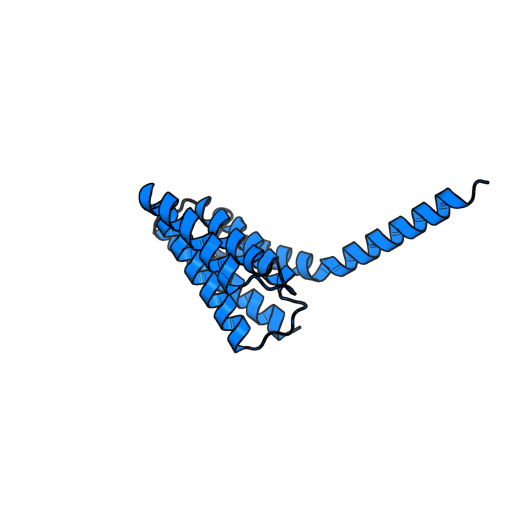A O 1
ATOM 1184 N N . MET A 1 144 ? -4.033 -2.144 -7.187 1.00 96.06 144 MET A N 1
ATOM 1185 C CA . MET A 1 144 ? -3.744 -1.366 -5.980 1.00 96.06 144 MET A CA 1
ATOM 1186 C C . MET A 1 144 ? -4.744 -0.223 -5.788 1.00 96.06 144 MET A C 1
ATOM 1188 O O . MET A 1 144 ? -5.252 -0.042 -4.683 1.00 96.06 144 MET A O 1
ATOM 1192 N N . ALA A 1 145 ? -5.084 0.508 -6.852 1.00 96.31 145 ALA A N 1
ATOM 1193 C CA . ALA A 1 145 ? -6.0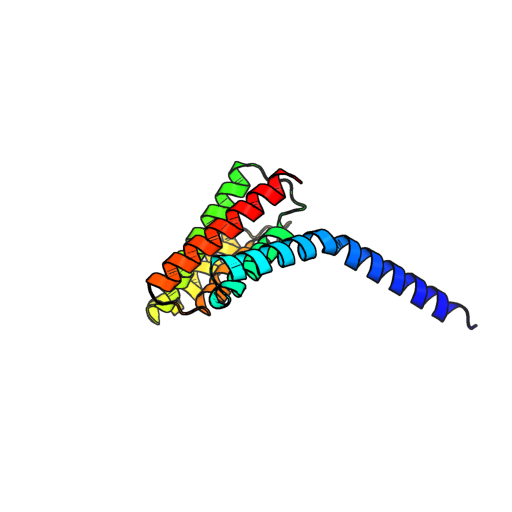75 1.578 -6.807 1.00 96.31 145 ALA A CA 1
ATOM 1194 C C . ALA A 1 145 ? -7.460 1.047 -6.403 1.00 96.31 145 ALA A C 1
ATOM 1196 O O . ALA A 1 145 ? -8.106 1.625 -5.528 1.00 96.31 145 ALA A O 1
ATOM 1197 N N . PHE A 1 146 ? -7.878 -0.092 -6.964 1.00 96.56 146 PHE A N 1
ATOM 1198 C CA . PHE A 1 146 ? -9.099 -0.793 -6.571 1.00 96.56 146 PHE A CA 1
ATOM 1199 C C . PHE A 1 146 ? -9.068 -1.175 -5.086 1.00 96.56 146 PHE A C 1
ATOM 1201 O O . PHE A 1 146 ? -9.990 -0.844 -4.340 1.00 96.56 146 PHE A O 1
ATOM 1208 N N . CYS A 1 147 ? -7.978 -1.794 -4.622 1.00 95.56 147 CYS A N 1
ATOM 1209 C CA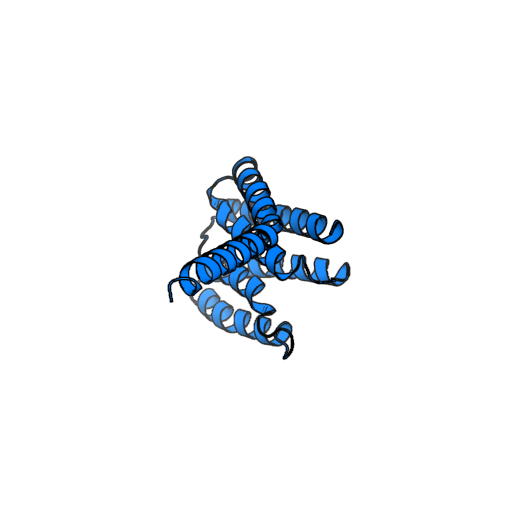 . CYS A 1 147 ? -7.814 -2.163 -3.217 1.00 95.56 147 CYS A CA 1
ATOM 1210 C C . CYS A 1 147 ? -7.871 -0.950 -2.280 1.00 95.56 147 CYS A C 1
ATOM 1212 O O . CYS A 1 147 ? -8.524 -1.000 -1.236 1.00 95.56 147 CYS A O 1
ATOM 1214 N N . CYS A 1 148 ? -7.218 0.150 -2.652 1.00 94.25 148 CYS A N 1
ATOM 1215 C CA . CYS A 1 148 ? -7.245 1.394 -1.898 1.00 94.25 148 CYS A CA 1
ATOM 1216 C C . CYS A 1 148 ? -8.640 2.031 -1.871 1.00 94.25 148 CYS A C 1
ATOM 1218 O O . CYS A 1 148 ? -9.029 2.550 -0.828 1.00 94.25 148 CYS A O 1
ATOM 1220 N N . ALA A 1 149 ? -9.403 1.969 -2.966 1.00 94.19 149 ALA A N 1
ATOM 1221 C CA . ALA A 1 149 ? -10.774 2.473 -3.020 1.00 94.19 149 ALA A CA 1
ATOM 1222 C C . ALA A 1 149 ? -11.712 1.671 -2.105 1.00 94.19 149 ALA A C 1
ATOM 1224 O O . ALA A 1 149 ? -12.490 2.256 -1.350 1.00 94.19 149 ALA A O 1
ATOM 1225 N N . VAL A 1 150 ? -11.598 0.339 -2.103 1.00 94.12 150 VAL A N 1
ATOM 1226 C CA . VAL A 1 150 ? -12.377 -0.520 -1.198 1.00 94.12 150 VAL A CA 1
ATOM 1227 C C . VAL A 1 150 ? -11.966 -0.299 0.259 1.00 94.12 150 VAL A C 1
ATOM 1229 O O . VAL A 1 150 ? -12.833 -0.163 1.118 1.00 94.12 150 VAL A O 1
ATOM 1232 N N . PHE A 1 151 ? -10.664 -0.188 0.548 1.00 93.31 151 PHE A N 1
ATOM 1233 C CA . PHE A 1 151 ? -10.160 0.199 1.872 1.00 93.31 151 PHE A CA 1
ATOM 1234 C C . PHE A 1 151 ? -10.748 1.538 2.333 1.00 93.31 151 PHE A C 1
ATOM 1236 O O . PHE A 1 151 ? -11.231 1.644 3.457 1.00 93.31 151 PHE A O 1
ATOM 1243 N N . PHE A 1 152 ? -10.741 2.548 1.462 1.00 92.12 152 PHE A N 1
ATOM 1244 C CA . PHE A 1 152 ? -11.280 3.870 1.757 1.00 92.12 152 PHE A CA 1
ATOM 1245 C C . PHE A 1 152 ? -12.762 3.811 2.128 1.00 92.12 152 PHE A C 1
ATOM 1247 O O . PHE A 1 152 ? -13.158 4.341 3.163 1.00 92.12 152 PHE A O 1
ATOM 1254 N N . ALA A 1 153 ? -13.565 3.118 1.315 1.00 91.69 153 ALA A N 1
ATOM 1255 C CA . ALA A 1 153 ? -14.983 2.919 1.581 1.00 91.69 153 ALA A CA 1
ATOM 1256 C C . ALA A 1 153 ? -15.209 2.155 2.895 1.00 91.69 153 ALA A C 1
ATOM 1258 O O . ALA A 1 153 ? -16.025 2.570 3.712 1.00 91.69 153 ALA A O 1
ATOM 1259 N N . ALA A 1 154 ? -14.447 1.085 3.137 1.00 90.25 154 ALA A N 1
ATOM 1260 C CA . ALA A 1 154 ? -14.566 0.273 4.345 1.00 90.25 154 ALA A CA 1
ATOM 1261 C C . ALA A 1 154 ? -14.240 1.057 5.625 1.00 90.25 154 ALA A C 1
ATOM 1263 O O . ALA A 1 154 ? -14.902 0.862 6.639 1.00 90.25 154 ALA A O 1
ATOM 1264 N N . VAL A 1 155 ? -13.243 1.948 5.588 1.00 87.88 155 VAL A N 1
ATOM 1265 C CA . VAL A 1 155 ? -12.888 2.787 6.744 1.00 87.88 155 VAL A CA 1
ATOM 1266 C C . VAL A 1 155 ? -13.856 3.954 6.930 1.00 87.88 155 VAL A C 1
ATOM 1268 O O . VAL A 1 155 ? -14.070 4.360 8.061 1.00 87.88 155 VAL A O 1
ATOM 1271 N N . LEU A 1 156 ? -14.464 4.484 5.864 1.00 85.56 156 LEU A N 1
ATOM 1272 C CA . LEU A 1 156 ? -15.480 5.538 5.981 1.00 85.56 156 LEU A CA 1
ATOM 1273 C C . LEU A 1 156 ? -16.824 5.043 6.529 1.00 85.56 156 LEU A C 1
ATOM 1275 O O . LEU A 1 156 ? -17.558 5.829 7.120 1.00 85.56 156 LEU A O 1
ATOM 1279 N N . ILE A 1 157 ? -17.173 3.780 6.275 1.00 82.00 157 ILE A N 1
ATOM 1280 C CA . ILE A 1 157 ? -18.421 3.168 6.758 1.00 82.00 157 ILE A CA 1
ATOM 1281 C C . ILE A 1 157 ? -18.323 2.784 8.246 1.00 82.00 157 ILE A C 1
ATOM 1283 O O . ILE A 1 157 ? -19.354 2.665 8.907 1.00 82.00 157 ILE A O 1
ATOM 1287 N N . ASN A 1 158 ? -17.105 2.569 8.752 1.00 66.50 158 ASN A N 1
ATOM 1288 C CA . ASN A 1 158 ? -16.827 2.139 10.125 1.00 66.50 158 ASN A CA 1
ATOM 1289 C C . ASN A 1 158 ? -16.745 3.317 11.103 1.00 66.50 158 ASN A C 1
ATOM 1291 O O . ASN A 1 158 ? -17.237 3.156 12.241 1.00 66.50 158 ASN A O 1
#

Sequence (158 aa):
MKQSSFYQFYDRAEDIRHKFISALPVIVFFLLMFYSVIFLFGTQYVMVVSLATLLFQVNYKKQHSFVSLLALIAQQMILLVLAHIATLHLAFCLILNLVVPFWLIFSKSSQFNQLGYFSSLMTFTFLQLMHMDWNGFVTQLEAMAFCCAVFFAAVLIN

Radius of gyration: 18.81 Å; chains: 1; bounding box: 40×46×62 Å

Organism: NCBI:txid2838669

Secondary structure (DSSP, 8-state):
--SHHHHHHHHHHHHHHHHHHHHHHHHHHHHHHHHHHHHHT-GGGHHHHHHHHHHHHHHTTS---HHHHHHHHHHHHHHHHHHHHHHH-HHHHHHHHHHHHHHHHHHH-BTTBTTTTHHHHHHHHHHHHS---HHHHHHHHHHHHHHHHHHHHHHHH-